Protein AF-A0A6A4C682-F1 (afdb_monomer)

Sequence (104 aa):
MGITVGKLTLYTACTGVPSQMGLPVVLDCGTNNLADPFYISRLQKRVHGEKCEQLVDDFTNAPGKPISERKFGAGTVGTGIVDLIAQAISRETGKTVEESRKQI

Mean predicted aligned error: 8.72 Å

Structure (mmCIF, N/CA/C/O backbone):
data_AF-A0A6A4C682-F1
#
_entry.id   AF-A0A6A4C682-F1
#
loop_
_atom_site.group_PDB
_atom_site.id
_atom_site.type_symbol
_atom_site.label_atom_id
_atom_site.label_alt_id
_atom_site.label_comp_id
_atom_site.label_asym_id
_atom_site.label_entity_id
_atom_site.label_seq_id
_atom_site.pdbx_PDB_ins_code
_atom_site.Cartn_x
_atom_site.Cartn_y
_atom_site.Cartn_z
_atom_site.occupancy
_atom_site.B_iso_or_equiv
_atom_site.auth_seq_id
_atom_site.auth_comp_id
_atom_site.auth_asym_id
_atom_site.auth_atom_id
_atom_site.pdbx_PDB_model_num
ATOM 1 N N . MET A 1 1 ? 3.736 -5.059 -7.284 1.00 83.81 1 MET A N 1
ATOM 2 C CA . MET A 1 1 ? 2.403 -5.349 -7.863 1.00 83.81 1 MET A CA 1
ATOM 3 C C . MET A 1 1 ? 1.621 -6.393 -7.062 1.00 83.81 1 MET A C 1
ATOM 5 O O . MET A 1 1 ? 0.470 -6.142 -6.747 1.00 83.81 1 MET A O 1
ATOM 9 N N . GLY A 1 2 ? 2.216 -7.530 -6.665 1.00 88.94 2 GLY A N 1
ATOM 10 C CA . GLY A 1 2 ? 1.476 -8.618 -5.991 1.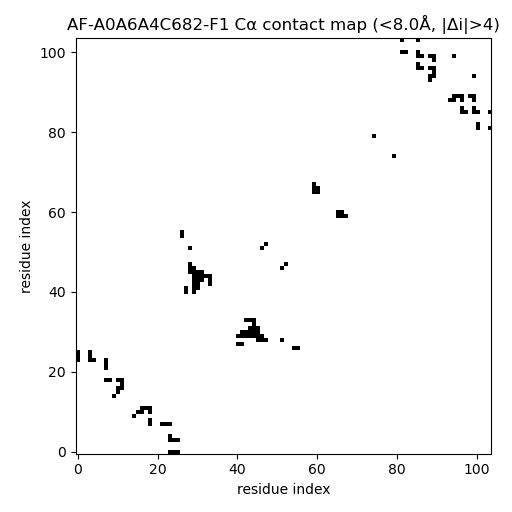00 88.94 2 GLY A CA 1
ATOM 11 C C . GLY A 1 2 ? 0.668 -8.216 -4.745 1.00 88.94 2 GLY A C 1
ATOM 12 O O . GLY A 1 2 ? -0.477 -8.627 -4.605 1.00 88.94 2 GLY A O 1
ATOM 13 N N . ILE A 1 3 ? 1.210 -7.350 -3.879 1.00 90.06 3 ILE A N 1
ATOM 14 C CA . ILE A 1 3 ? 0.513 -6.906 -2.657 1.00 90.06 3 ILE A CA 1
ATOM 15 C C . ILE A 1 3 ? -0.775 -6.128 -2.961 1.00 90.06 3 ILE A C 1
ATOM 17 O O . ILE A 1 3 ? -1.786 -6.332 -2.293 1.00 90.06 3 ILE A O 1
ATOM 21 N N . THR A 1 4 ? -0.766 -5.233 -3.952 1.00 88.31 4 THR A N 1
ATOM 22 C CA . THR A 1 4 ? -1.935 -4.395 -4.264 1.00 88.31 4 THR A CA 1
ATOM 23 C C . THR A 1 4 ? -3.045 -5.206 -4.918 1.00 88.31 4 THR A C 1
ATOM 25 O O . THR A 1 4 ? -4.210 -5.027 -4.569 1.00 88.31 4 THR A O 1
ATOM 28 N N . VAL A 1 5 ? -2.684 -6.166 -5.772 1.00 90.75 5 VAL A N 1
ATOM 29 C CA . VAL A 1 5 ? -3.622 -7.161 -6.312 1.00 90.75 5 VAL A CA 1
ATOM 30 C C . VAL A 1 5 ? -4.201 -8.021 -5.188 1.00 90.75 5 VAL A C 1
ATOM 32 O O . VAL A 1 5 ? -5.416 -8.127 -5.072 1.00 90.75 5 VAL A O 1
ATOM 35 N N . GLY A 1 6 ? -3.355 -8.561 -4.304 1.00 91.81 6 GLY A N 1
ATOM 36 C CA . GLY A 1 6 ? -3.798 -9.389 -3.180 1.00 91.81 6 GLY A CA 1
ATOM 37 C C . GLY A 1 6 ? -4.776 -8.670 -2.247 1.00 91.81 6 GLY A C 1
ATOM 38 O O . GLY A 1 6 ? -5.801 -9.239 -1.882 1.00 91.81 6 GLY A O 1
ATOM 39 N N . LYS A 1 7 ? -4.524 -7.396 -1.913 1.00 90.12 7 LYS A N 1
ATOM 40 C CA . LYS A 1 7 ? -5.457 -6.583 -1.111 1.00 90.12 7 LYS A CA 1
ATOM 41 C C . LYS A 1 7 ? -6.809 -6.394 -1.801 1.00 90.12 7 LYS A C 1
ATOM 43 O O . LYS A 1 7 ? -7.836 -6.520 -1.143 1.00 90.12 7 LYS A O 1
ATOM 48 N N . LEU A 1 8 ? -6.827 -6.124 -3.108 1.00 89.44 8 LEU A N 1
ATOM 49 C CA . LEU A 1 8 ? -8.081 -5.994 -3.855 1.00 89.44 8 LEU A CA 1
ATOM 50 C C . LEU A 1 8 ? -8.858 -7.318 -3.903 1.00 89.44 8 LEU A C 1
ATOM 52 O O . LEU A 1 8 ? -10.076 -7.326 -3.712 1.00 89.44 8 LEU A O 1
ATOM 56 N N . THR A 1 9 ? -8.155 -8.438 -4.084 1.00 93.19 9 THR A N 1
ATOM 57 C CA . THR A 1 9 ? -8.752 -9.774 -3.994 1.00 93.19 9 THR A CA 1
ATOM 58 C C . THR A 1 9 ? -9.383 -10.000 -2.623 1.00 93.19 9 THR A C 1
ATOM 60 O O . THR A 1 9 ? -10.513 -10.471 -2.556 1.00 93.19 9 THR A O 1
ATOM 63 N N . LEU A 1 10 ? -8.715 -9.599 -1.535 1.00 92.75 10 LEU A N 1
ATOM 64 C CA . LEU A 1 10 ? -9.273 -9.693 -0.182 1.00 92.75 10 LEU A CA 1
ATOM 65 C C . LEU A 1 10 ? -10.497 -8.789 0.017 1.00 92.75 10 LEU A C 1
ATOM 67 O O . LEU A 1 10 ? -11.476 -9.238 0.599 1.00 92.75 10 LEU A O 1
ATOM 71 N N . TYR A 1 11 ? -10.508 -7.556 -0.496 1.00 91.06 11 TYR A N 1
ATOM 72 C CA . TYR A 1 11 ? -11.714 -6.712 -0.437 1.00 91.06 11 TYR A CA 1
ATOM 73 C C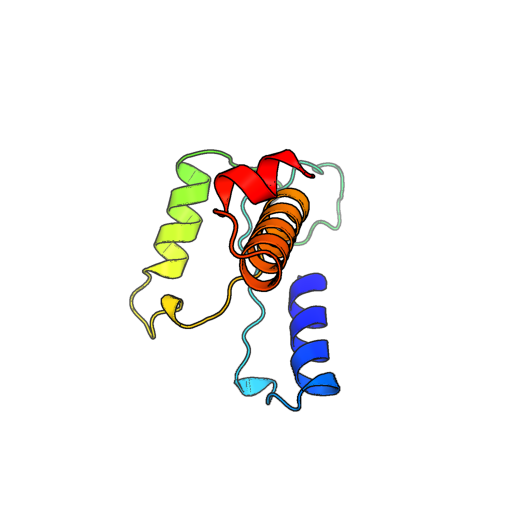 . TYR A 1 11 ? -12.893 -7.328 -1.196 1.00 91.06 11 TYR A C 1
ATOM 75 O O . TYR A 1 11 ? -14.039 -7.265 -0.747 1.00 91.06 11 TYR A O 1
ATOM 83 N N . THR A 1 12 ? -12.614 -7.978 -2.322 1.00 91.75 12 THR A N 1
ATOM 84 C CA . THR A 1 12 ? -13.652 -8.674 -3.084 1.00 91.75 12 THR A CA 1
ATOM 85 C C . THR A 1 12 ? -14.158 -9.896 -2.319 1.00 91.75 12 THR A C 1
ATOM 87 O O . THR A 1 12 ? -15.358 -10.035 -2.101 1.00 91.75 12 THR A O 1
ATOM 90 N N . ALA A 1 13 ? -13.249 -10.754 -1.854 1.00 94.88 13 ALA A N 1
ATOM 91 C CA . ALA A 1 13 ? -13.587 -12.024 -1.221 1.00 94.88 13 ALA A CA 1
ATOM 92 C C . ALA A 1 13 ? -14.187 -11.870 0.186 1.00 94.88 13 ALA A C 1
ATOM 94 O O . ALA A 1 13 ? -15.112 -12.596 0.535 1.00 94.88 13 ALA A O 1
ATOM 95 N N . CYS A 1 14 ? -13.672 -10.946 1.000 1.00 96.06 14 CYS A N 1
ATOM 96 C CA . CYS A 1 14 ? -14.052 -10.823 2.409 1.00 96.06 14 CYS A CA 1
ATOM 97 C C . CYS A 1 14 ? -15.205 -9.844 2.645 1.00 96.06 14 CYS A C 1
ATOM 99 O O . CYS A 1 14 ? -15.950 -10.017 3.604 1.00 96.06 14 CYS A O 1
ATOM 101 N N . THR A 1 15 ? -15.344 -8.805 1.814 1.00 94.12 15 THR A N 1
ATOM 102 C CA . THR A 1 15 ? -16.354 -7.751 2.025 1.00 94.12 15 THR A CA 1
ATOM 103 C C . THR A 1 15 ? -17.326 -7.594 0.856 1.00 94.12 15 THR A C 1
ATOM 105 O O . THR A 1 15 ? -18.179 -6.714 0.901 1.00 94.12 15 THR A O 1
ATOM 108 N N . GLY A 1 16 ? -17.208 -8.413 -0.197 1.00 90.00 16 GLY A N 1
ATOM 109 C CA . GLY A 1 16 ? -18.106 -8.384 -1.357 1.00 90.00 16 GLY A CA 1
ATOM 110 C C . GLY A 1 16 ? -17.961 -7.146 -2.247 1.00 90.00 16 GLY A C 1
ATOM 111 O O . GLY A 1 16 ? -18.850 -6.868 -3.048 1.00 90.00 16 GLY A O 1
ATOM 112 N N . VAL A 1 17 ? -16.870 -6.383 -2.114 1.00 89.38 17 VAL A N 1
ATOM 113 C CA . VAL A 1 17 ? -16.640 -5.187 -2.939 1.00 89.38 17 VAL A CA 1
ATOM 114 C C . VAL A 1 17 ? -16.343 -5.636 -4.373 1.00 89.38 17 VAL A C 1
ATOM 116 O O . VAL A 1 17 ? -15.369 -6.362 -4.566 1.00 89.38 17 VAL A O 1
ATOM 119 N N . PRO A 1 18 ? -17.119 -5.221 -5.393 1.00 90.00 18 PRO A N 1
ATOM 120 C CA . PRO A 1 18 ? -16.861 -5.625 -6.772 1.00 90.00 18 PRO A CA 1
ATOM 121 C C . PRO A 1 18 ? -15.449 -5.228 -7.210 1.00 90.00 18 PRO A C 1
ATOM 123 O O . PRO A 1 18 ? -15.036 -4.079 -7.031 1.00 90.00 18 PRO A O 1
ATOM 126 N N . SER A 1 19 ? -14.706 -6.153 -7.819 1.00 87.38 19 SER A N 1
ATOM 127 C CA . SER A 1 19 ? -13.311 -5.913 -8.212 1.00 87.38 19 SER A CA 1
ATOM 128 C C . SER A 1 19 ? -13.166 -4.760 -9.209 1.00 87.38 19 SER A C 1
ATOM 130 O O . SER A 1 19 ? -12.156 -4.062 -9.184 1.00 87.38 19 SER A O 1
ATOM 132 N N . GLN A 1 20 ? -14.202 -4.486 -10.012 1.00 89.31 20 GLN A N 1
ATOM 133 C CA . GLN A 1 20 ? -14.265 -3.360 -10.951 1.00 89.31 20 GLN A CA 1
ATOM 134 C C . GLN A 1 20 ? -14.251 -1.986 -10.258 1.00 89.31 20 GLN A C 1
ATOM 136 O O . GLN A 1 20 ? -13.980 -0.976 -10.905 1.00 89.31 20 GLN A O 1
ATOM 141 N N . MET A 1 21 ? -14.546 -1.924 -8.954 1.00 86.00 21 MET A N 1
ATOM 142 C CA . MET A 1 21 ? -14.462 -0.688 -8.168 1.00 86.00 21 MET A CA 1
ATOM 143 C C . MET A 1 21 ? -13.047 -0.411 -7.642 1.00 86.00 21 MET A C 1
ATOM 145 O O . MET A 1 21 ? -12.754 0.715 -7.236 1.00 86.00 21 MET A O 1
ATOM 149 N N . GLY A 1 22 ? -12.159 -1.407 -7.655 1.00 84.94 22 GLY A N 1
ATOM 150 C CA . GLY A 1 22 ? -10.766 -1.257 -7.252 1.00 84.94 22 GLY A CA 1
ATOM 151 C C . GLY A 1 22 ? -9.825 -1.121 -8.442 1.00 84.94 22 GLY A C 1
ATOM 152 O O . GLY A 1 22 ? -10.046 -1.688 -9.505 1.00 84.94 22 GLY A O 1
ATOM 153 N N . LEU A 1 23 ? -8.732 -0.383 -8.248 1.00 89.19 23 LEU A N 1
ATOM 154 C CA . LEU A 1 23 ? -7.641 -0.300 -9.217 1.00 89.19 23 LEU A CA 1
ATOM 155 C C . LEU A 1 23 ? -6.319 -0.558 -8.483 1.00 89.19 23 LEU A C 1
ATOM 157 O O . LEU A 1 23 ? -5.924 0.274 -7.663 1.00 89.19 23 LEU A O 1
ATOM 161 N N . PRO A 1 24 ? -5.639 -1.693 -8.721 1.00 89.00 24 PRO A N 1
ATOM 162 C CA . PRO A 1 24 ? -4.332 -1.941 -8.134 1.00 89.00 24 PRO A CA 1
ATOM 163 C C . PRO A 1 24 ? -3.291 -1.056 -8.826 1.00 89.00 24 PRO A C 1
ATOM 165 O O . PRO A 1 24 ? -3.080 -1.154 -10.031 1.00 89.00 24 PRO A O 1
ATOM 168 N N . VAL A 1 25 ? -2.624 -0.199 -8.053 1.00 88.81 25 VAL A N 1
ATOM 169 C CA . VAL A 1 25 ? -1.611 0.740 -8.560 1.00 88.81 25 VAL A CA 1
ATOM 170 C C . VAL A 1 25 ? -0.301 0.543 -7.811 1.00 88.81 25 VAL A C 1
ATOM 172 O O . VAL A 1 25 ? -0.298 0.291 -6.608 1.00 88.81 25 VAL A O 1
ATOM 175 N N . VAL A 1 26 ? 0.821 0.655 -8.520 1.00 88.94 26 VAL A N 1
ATOM 176 C CA . VAL A 1 26 ? 2.166 0.718 -7.939 1.00 88.94 26 VAL A CA 1
ATOM 177 C C . VAL A 1 26 ? 2.845 1.964 -8.487 1.00 88.94 26 VAL A C 1
ATOM 179 O O . VAL A 1 26 ? 2.998 2.083 -9.699 1.00 88.94 26 VAL A O 1
ATOM 182 N N . LEU A 1 27 ? 3.268 2.863 -7.601 1.00 88.88 27 LEU A N 1
ATOM 183 C CA . LEU A 1 27 ? 4.142 3.976 -7.961 1.00 88.88 27 LEU A CA 1
ATOM 184 C C . LEU A 1 27 ? 5.593 3.487 -7.892 1.00 88.88 27 LEU A C 1
ATOM 186 O O . LEU A 1 27 ? 6.078 3.108 -6.823 1.00 88.88 27 LEU A O 1
ATOM 190 N N . ASP A 1 28 ? 6.262 3.419 -9.042 1.00 89.81 28 ASP A N 1
ATOM 191 C CA . ASP A 1 28 ? 7.647 2.951 -9.136 1.00 89.81 28 ASP A CA 1
ATOM 192 C C . ASP A 1 28 ? 8.637 4.109 -8.964 1.00 89.81 28 ASP A C 1
ATOM 194 O O . ASP A 1 28 ? 9.013 4.784 -9.922 1.00 89.81 28 ASP A O 1
ATOM 198 N N . CYS A 1 29 ? 9.099 4.310 -7.731 1.00 89.44 29 CYS A N 1
ATOM 199 C CA . CYS A 1 29 ? 10.177 5.252 -7.415 1.00 89.44 29 CYS A CA 1
ATOM 200 C C . CYS A 1 29 ? 11.577 4.632 -7.569 1.00 89.44 29 CYS A C 1
ATOM 202 O O . CYS A 1 29 ? 12.542 5.191 -7.048 1.00 89.44 29 CYS A O 1
ATOM 204 N N . GLY A 1 30 ? 11.709 3.472 -8.221 1.00 89.12 30 GLY A N 1
ATOM 205 C CA . GLY A 1 30 ? 12.946 2.697 -8.284 1.00 89.12 30 GLY A CA 1
ATOM 206 C C . GLY A 1 30 ? 13.121 1.726 -7.112 1.00 89.12 30 GLY A C 1
ATOM 207 O O . GLY A 1 30 ? 12.299 1.625 -6.193 1.00 89.12 30 GLY A O 1
ATOM 208 N N . THR A 1 31 ? 14.235 1.000 -7.141 1.00 89.38 31 THR A N 1
ATOM 209 C CA . THR A 1 31 ? 14.554 -0.080 -6.203 1.00 89.38 31 THR A CA 1
ATOM 210 C C . THR A 1 31 ? 15.976 0.053 -5.671 1.00 89.38 31 THR A C 1
ATOM 212 O O . THR A 1 31 ? 16.880 0.524 -6.353 1.00 89.38 31 THR A O 1
ATOM 215 N N . ASN A 1 32 ? 16.192 -0.380 -4.430 1.00 91.06 32 ASN A N 1
ATOM 216 C CA . ASN A 1 32 ? 17.545 -0.527 -3.883 1.00 91.06 32 ASN A CA 1
ATOM 217 C C . ASN A 1 32 ? 18.131 -1.916 -4.183 1.00 91.06 32 ASN A C 1
ATOM 219 O O . ASN A 1 32 ? 19.317 -2.138 -3.961 1.00 91.06 32 ASN A O 1
ATOM 223 N N . ASN A 1 33 ? 17.315 -2.836 -4.707 1.00 88.19 33 ASN A N 1
ATOM 224 C CA . ASN A 1 33 ? 17.750 -4.145 -5.170 1.00 88.19 33 ASN A CA 1
ATOM 225 C C . ASN A 1 33 ? 18.011 -4.093 -6.684 1.00 88.19 33 ASN A C 1
ATOM 227 O O . ASN A 1 33 ? 17.095 -4.291 -7.476 1.00 88.19 33 ASN A O 1
ATOM 231 N N . LEU A 1 34 ? 19.248 -3.768 -7.066 1.00 87.94 34 LEU A N 1
ATOM 232 C CA . LEU A 1 34 ? 19.665 -3.582 -8.465 1.00 87.94 34 LEU A CA 1
ATOM 233 C C . LEU A 1 34 ? 20.256 -4.844 -9.106 1.00 87.94 34 LEU A C 1
ATOM 235 O O . LEU A 1 34 ? 20.583 -4.831 -10.287 1.00 87.94 34 LEU A O 1
ATOM 239 N N . ALA A 1 35 ? 20.448 -5.904 -8.323 1.00 89.25 35 ALA A N 1
ATOM 240 C CA . ALA A 1 35 ? 21.132 -7.113 -8.771 1.00 89.25 35 ALA A CA 1
ATOM 241 C C . ALA A 1 35 ? 20.195 -8.125 -9.449 1.00 89.25 35 ALA A C 1
ATOM 243 O O . ALA A 1 35 ? 20.667 -9.145 -9.938 1.00 89.25 35 ALA A O 1
ATOM 244 N N . ASP A 1 36 ? 18.884 -7.874 -9.450 1.00 85.88 36 ASP A N 1
ATOM 245 C CA . ASP A 1 36 ? 17.891 -8.816 -9.956 1.00 85.88 36 ASP A CA 1
ATOM 246 C C . ASP A 1 36 ? 17.687 -8.654 -11.477 1.00 85.88 36 ASP A C 1
ATOM 248 O O . ASP A 1 36 ? 17.119 -7.644 -11.910 1.00 85.88 36 ASP A O 1
ATOM 252 N N . PRO A 1 37 ? 18.113 -9.633 -12.302 1.00 84.00 37 PRO A N 1
ATOM 253 C CA . PRO A 1 37 ? 17.946 -9.584 -13.754 1.00 84.00 37 PRO A CA 1
ATOM 254 C C . PRO A 1 37 ? 16.485 -9.742 -14.198 1.00 84.00 37 PRO A C 1
ATOM 256 O O . PRO A 1 37 ? 16.166 -9.439 -15.346 1.00 84.00 37 PRO A O 1
ATOM 259 N N . PHE A 1 38 ? 15.594 -10.196 -13.312 1.00 86.69 38 PHE A N 1
ATOM 260 C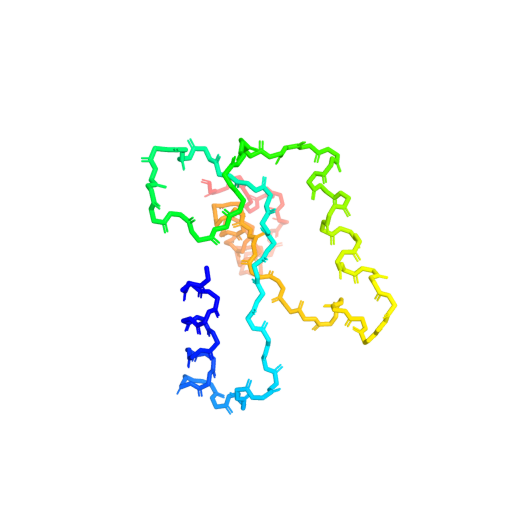 CA . PHE A 1 38 ? 14.162 -10.334 -13.574 1.00 86.69 38 PHE A CA 1
ATOM 261 C C . PHE A 1 38 ? 13.344 -9.174 -12.992 1.00 86.69 38 PHE A C 1
ATOM 263 O O . PHE A 1 38 ? 12.112 -9.249 -12.946 1.00 86.69 38 PHE A O 1
ATOM 270 N N . TYR A 1 39 ? 13.994 -8.086 -12.557 1.00 85.56 39 TYR A N 1
ATOM 271 C CA . TYR A 1 39 ? 13.281 -6.907 -12.086 1.00 85.56 39 TYR A CA 1
ATOM 272 C C . TYR A 1 39 ? 12.463 -6.290 -13.226 1.00 85.56 39 TYR A C 1
ATOM 274 O O . TYR A 1 39 ? 12.993 -5.809 -14.223 1.00 85.56 39 TYR A O 1
ATOM 282 N N . ILE A 1 40 ? 11.144 -6.309 -13.062 1.00 86.06 40 ILE A N 1
ATOM 283 C CA . ILE A 1 40 ? 10.187 -5.933 -14.110 1.00 86.06 40 ILE A CA 1
ATOM 284 C C . ILE A 1 40 ? 10.052 -4.419 -14.325 1.00 86.06 40 ILE A C 1
ATOM 286 O O . ILE A 1 40 ? 9.458 -3.997 -15.315 1.00 86.06 40 ILE A O 1
ATOM 290 N N . SER A 1 41 ? 10.541 -3.604 -13.389 1.00 86.75 41 SER A N 1
ATOM 291 C CA . SER A 1 41 ? 10.360 -2.148 -13.407 1.00 86.75 41 SER A CA 1
ATOM 292 C C . SER A 1 41 ? 11.685 -1.418 -13.663 1.00 86.75 41 SER A C 1
ATOM 294 O O . SER A 1 41 ? 12.676 -2.025 -14.068 1.00 86.75 41 SER A O 1
ATOM 296 N N . ARG A 1 42 ? 11.745 -0.095 -13.449 1.00 83.25 42 ARG A N 1
ATOM 297 C CA . ARG A 1 42 ? 12.969 0.669 -13.725 1.00 83.25 42 ARG A CA 1
ATOM 298 C C . ARG A 1 42 ? 14.116 0.249 -12.800 1.00 83.25 42 ARG A C 1
ATOM 300 O O . ARG A 1 42 ? 14.057 0.460 -11.589 1.00 83.25 42 ARG A O 1
ATOM 307 N N . LEU A 1 43 ? 15.196 -0.260 -13.394 1.00 86.94 43 LEU A N 1
ATOM 308 C CA . LEU A 1 43 ? 16.467 -0.548 -12.722 1.00 86.94 43 LEU A CA 1
ATOM 309 C C . LEU A 1 43 ? 17.236 0.750 -12.426 1.00 86.94 43 LEU A C 1
ATOM 311 O O . LEU A 1 43 ? 18.235 1.082 -13.057 1.00 86.94 43 LEU A O 1
ATOM 315 N N . GLN A 1 44 ? 16.737 1.505 -11.453 1.00 89.88 44 GLN A N 1
ATOM 316 C CA . GLN A 1 44 ? 17.389 2.689 -10.901 1.00 89.88 44 GLN A CA 1
ATOM 317 C C . GLN A 1 44 ? 17.285 2.677 -9.378 1.00 89.88 44 GLN A C 1
ATOM 319 O O . GLN A 1 44 ? 16.339 2.111 -8.823 1.00 89.88 44 GLN A O 1
ATOM 324 N N . LYS A 1 45 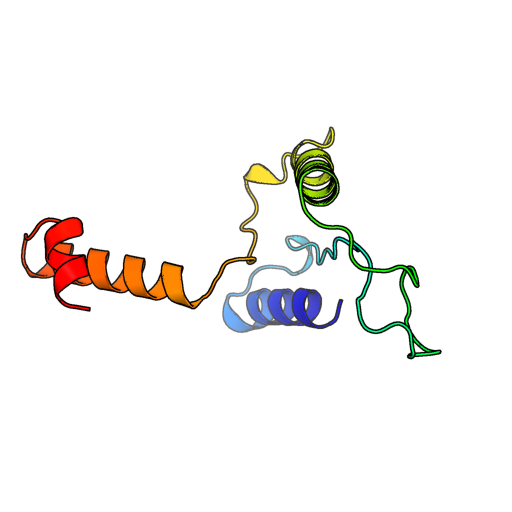? 18.236 3.339 -8.704 1.00 91.88 45 LYS A N 1
ATOM 325 C CA . LYS A 1 45 ? 18.173 3.535 -7.250 1.00 91.88 45 LYS A CA 1
ATOM 326 C C . LYS A 1 45 ? 16.883 4.249 -6.859 1.00 91.88 45 LYS A C 1
ATOM 328 O O . LYS A 1 45 ? 16.393 5.105 -7.598 1.00 91.88 45 LYS A O 1
ATOM 333 N N . ARG A 1 46 ? 16.367 3.919 -5.673 1.00 91.38 46 ARG A N 1
ATOM 334 C CA . ARG A 1 46 ? 15.146 4.531 -5.152 1.00 91.38 46 ARG A CA 1
ATOM 335 C C . ARG A 1 46 ? 15.315 6.046 -4.999 1.00 91.38 46 ARG A C 1
ATOM 337 O O . ARG A 1 46 ? 16.264 6.515 -4.367 1.00 91.38 46 ARG A O 1
ATOM 344 N N . VAL A 1 47 ? 14.365 6.794 -5.546 1.00 90.69 47 VAL A N 1
ATOM 345 C CA . VAL A 1 47 ? 14.235 8.243 -5.366 1.00 90.69 47 VAL A CA 1
ATOM 346 C C . VAL A 1 47 ? 13.570 8.524 -4.016 1.00 90.69 47 VAL A C 1
ATOM 348 O O . VAL A 1 47 ? 12.627 7.834 -3.635 1.00 90.69 47 VAL A O 1
ATOM 351 N N . HIS A 1 48 ? 14.080 9.520 -3.290 1.00 87.88 48 HIS A N 1
ATOM 352 C CA . HIS A 1 48 ? 13.600 9.929 -1.965 1.00 87.88 48 HIS A CA 1
ATOM 353 C C . HIS A 1 48 ? 13.359 11.446 -1.929 1.00 87.88 48 HIS A C 1
ATOM 355 O O . HIS A 1 48 ? 13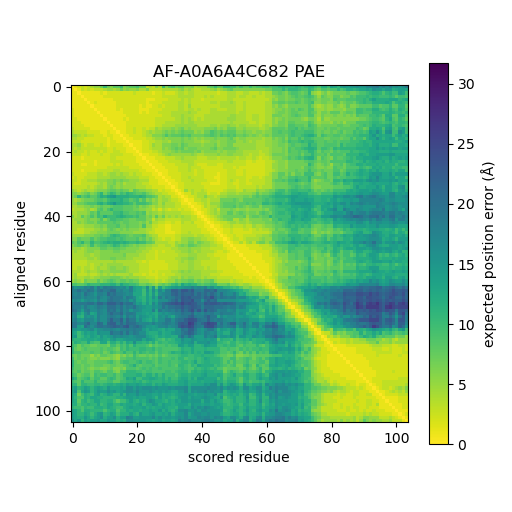.822 12.165 -2.820 1.00 87.88 48 HIS A O 1
ATOM 361 N N . GLY A 1 49 ? 12.672 11.917 -0.885 1.00 86.69 49 GLY A N 1
ATOM 362 C CA . GLY A 1 49 ? 12.396 13.337 -0.652 1.00 86.69 49 GLY A CA 1
ATOM 363 C C . GLY A 1 49 ? 11.426 13.928 -1.672 1.00 86.69 49 GLY A C 1
ATOM 364 O O . GLY A 1 49 ? 10.583 13.213 -2.216 1.00 86.69 49 GLY A O 1
ATOM 365 N N . GLU A 1 50 ? 11.599 15.213 -1.977 1.00 86.75 50 GLU A N 1
ATOM 366 C CA . GLU A 1 50 ? 10.669 16.023 -2.777 1.00 86.75 50 GLU A CA 1
ATOM 367 C C . GLU A 1 50 ? 10.272 15.382 -4.110 1.00 86.75 50 GLU A C 1
ATOM 369 O O . GLU A 1 50 ? 9.113 15.418 -4.492 1.00 86.75 50 GLU A O 1
ATOM 374 N N . LYS A 1 51 ? 11.202 14.729 -4.816 1.00 84.12 51 LYS A N 1
ATOM 375 C CA . L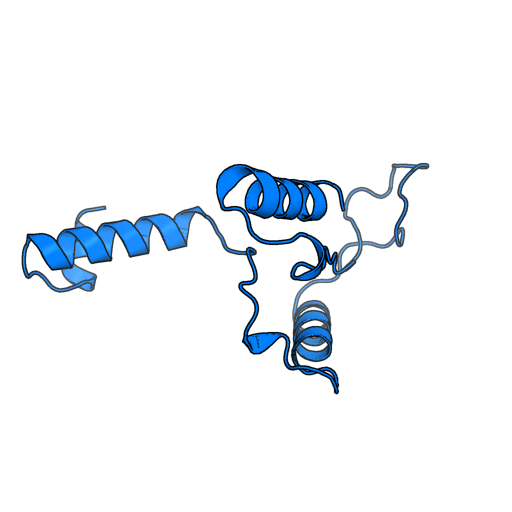YS A 1 51 ? 10.888 14.066 -6.095 1.00 84.12 51 LYS A CA 1
ATOM 376 C C . LYS A 1 51 ? 9.948 12.869 -5.936 1.00 84.12 51 LYS A C 1
ATOM 378 O O . LYS A 1 51 ? 9.193 12.554 -6.850 1.00 84.12 51 LYS A O 1
ATOM 383 N N . CYS A 1 52 ? 10.035 12.160 -4.811 1.00 84.19 52 CYS A N 1
ATOM 384 C CA . CYS A 1 52 ? 9.119 11.067 -4.498 1.00 84.19 52 CYS A CA 1
ATOM 385 C C . CYS A 1 52 ? 7.751 11.614 -4.076 1.00 84.19 52 CYS A C 1
ATOM 387 O O . CYS A 1 52 ? 6.734 11.049 -4.462 1.00 84.19 52 CYS A O 1
ATOM 389 N N . GLU A 1 53 ? 7.734 12.700 -3.304 1.00 85.56 53 GLU A N 1
ATOM 390 C CA . GLU A 1 53 ? 6.508 13.372 -2.860 1.00 85.56 53 GLU A CA 1
ATOM 391 C C . GLU A 1 53 ? 5.754 13.983 -4.045 1.00 85.56 53 GLU A C 1
ATOM 393 O O . GLU A 1 53 ? 4.583 13.677 -4.228 1.00 85.56 5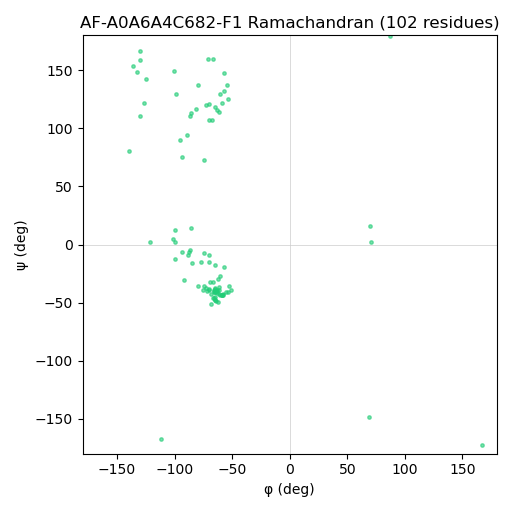3 GLU A O 1
ATOM 398 N N . GLN A 1 54 ? 6.452 14.685 -4.942 1.00 86.56 54 GLN A N 1
ATOM 399 C CA . GLN A 1 54 ? 5.897 15.209 -6.194 1.00 86.56 54 GLN A CA 1
ATOM 400 C C . GLN A 1 54 ? 5.254 14.115 -7.046 1.00 86.56 54 GLN A C 1
ATOM 402 O O . GLN A 1 54 ? 4.175 14.321 -7.577 1.00 86.56 54 GLN A O 1
ATOM 407 N N . LEU A 1 55 ? 5.855 12.921 -7.138 1.00 86.06 55 LEU A N 1
ATOM 408 C CA . LEU A 1 55 ? 5.241 11.810 -7.874 1.00 86.06 55 LEU A CA 1
ATOM 409 C C . LEU A 1 55 ? 3.906 11.369 -7.250 1.00 86.06 55 LEU A C 1
ATOM 411 O O . LEU A 1 55 ? 2.970 11.015 -7.968 1.00 86.06 55 LEU A O 1
ATOM 415 N N . VAL A 1 56 ? 3.829 11.345 -5.917 1.00 85.75 56 VAL A N 1
ATOM 416 C CA . VAL A 1 56 ? 2.597 11.011 -5.190 1.00 85.75 56 VAL A CA 1
ATOM 417 C C . VAL A 1 56 ? 1.559 12.116 -5.377 1.00 85.75 56 VAL A C 1
ATOM 419 O O . VAL A 1 56 ? 0.393 11.806 -5.636 1.00 85.75 56 VAL A O 1
ATOM 422 N N . ASP A 1 57 ? 1.975 13.377 -5.299 1.00 86.00 57 ASP A N 1
ATOM 423 C CA . ASP A 1 57 ? 1.111 14.540 -5.479 1.00 86.00 57 ASP A CA 1
ATOM 424 C C . ASP A 1 57 ? 0.570 14.618 -6.905 1.00 86.00 57 ASP A C 1
ATOM 426 O O . ASP A 1 57 ? -0.638 14.743 -7.087 1.00 86.00 57 ASP A O 1
ATOM 430 N N . ASP A 1 58 ? 1.424 14.459 -7.914 1.00 86.56 58 ASP A N 1
ATOM 431 C CA . ASP A 1 58 ? 1.040 14.425 -9.325 1.00 86.56 58 ASP A CA 1
ATOM 432 C C . ASP A 1 58 ? 0.041 13.298 -9.587 1.00 86.56 58 ASP A C 1
ATOM 434 O O . ASP A 1 58 ? -0.965 13.501 -10.264 1.00 86.56 58 ASP A O 1
ATOM 438 N N . PHE A 1 59 ? 0.272 12.109 -9.018 1.00 85.25 59 PHE A N 1
ATOM 439 C CA . PHE A 1 59 ? -0.659 10.991 -9.151 1.00 85.25 59 PHE A CA 1
ATOM 440 C C . PHE A 1 59 ? -2.005 11.269 -8.468 1.00 85.25 59 PHE A C 1
ATOM 442 O O . PHE A 1 59 ? -3.057 10.911 -8.997 1.00 85.25 59 PHE A O 1
ATOM 449 N N . THR A 1 60 ? -1.983 11.904 -7.297 1.00 83.81 60 THR A N 1
ATOM 450 C CA . THR A 1 60 ? -3.189 12.186 -6.507 1.00 83.81 60 THR A CA 1
ATOM 451 C C . THR A 1 60 ? -4.015 13.322 -7.115 1.00 83.81 60 THR A C 1
ATOM 453 O O . THR A 1 60 ? -5.246 13.258 -7.093 1.00 83.81 60 THR A O 1
ATOM 456 N N . ASN A 1 61 ? -3.343 14.324 -7.689 1.00 81.69 61 ASN A N 1
ATOM 457 C CA . ASN A 1 61 ? -3.932 15.549 -8.234 1.00 81.69 61 ASN A CA 1
ATOM 458 C C . ASN A 1 61 ? -4.096 15.531 -9.763 1.00 81.69 61 ASN A C 1
ATOM 460 O O . ASN A 1 61 ? -4.546 16.525 -10.337 1.00 81.69 61 ASN A O 1
ATOM 464 N N . ALA A 1 62 ? -3.744 14.430 -10.437 1.00 80.00 62 ALA A N 1
ATOM 465 C CA . ALA A 1 62 ? -3.887 14.307 -11.884 1.00 80.00 62 ALA A CA 1
ATOM 466 C C . ALA A 1 62 ? -5.336 14.602 -12.335 1.00 80.00 62 ALA A C 1
ATOM 468 O O . ALA A 1 62 ? -6.287 14.117 -11.712 1.00 80.00 62 ALA A O 1
ATOM 469 N N . PRO A 1 63 ? -5.534 15.355 -13.436 1.00 55.28 63 PRO A N 1
ATOM 470 C CA . PRO A 1 63 ? -6.865 15.670 -13.945 1.00 55.28 63 PRO A CA 1
ATOM 471 C C . PRO A 1 63 ? -7.613 14.385 -14.347 1.00 55.28 63 PRO A C 1
ATOM 473 O O . PRO A 1 63 ? -7.225 13.673 -15.272 1.00 55.28 63 PRO A O 1
ATOM 476 N N . GLY A 1 64 ? -8.688 14.082 -13.617 1.00 65.69 64 GLY A N 1
ATOM 477 C CA . GLY A 1 64 ? -9.466 12.840 -13.672 1.00 65.69 64 GLY A CA 1
ATOM 478 C C . GLY A 1 64 ? -10.417 12.757 -12.469 1.00 65.69 64 GLY A C 1
ATOM 479 O O . GLY A 1 64 ? -10.537 13.725 -11.719 1.00 65.69 64 GLY A O 1
ATOM 480 N N . LYS A 1 65 ? -11.116 11.629 -12.250 1.00 56.28 65 LYS A N 1
ATOM 481 C CA . LYS A 1 65 ? -11.858 11.445 -10.983 1.00 56.28 65 LYS A CA 1
ATOM 482 C C . LYS A 1 65 ? -10.850 11.539 -9.827 1.00 56.28 65 LYS A C 1
ATOM 484 O O . LYS A 1 65 ? -9.925 10.722 -9.828 1.00 56.28 65 LYS A O 1
ATOM 489 N N . PRO A 1 66 ? -11.019 12.468 -8.868 1.00 53.34 66 PRO A N 1
ATOM 490 C CA . PRO A 1 66 ? -10.078 12.638 -7.772 1.00 53.34 66 PRO A CA 1
ATOM 491 C C . PRO A 1 66 ? -9.859 11.308 -7.058 1.00 53.34 66 PRO A C 1
ATOM 493 O O . PRO A 1 66 ? -10.807 10.654 -6.616 1.00 53.34 66 PRO A O 1
ATOM 496 N N . ILE A 1 67 ? -8.599 10.888 -6.952 1.00 59.38 67 ILE A N 1
ATOM 497 C CA . ILE A 1 67 ? -8.249 9.682 -6.193 1.00 59.38 67 ILE A CA 1
ATOM 498 C C . ILE A 1 67 ? -8.331 9.969 -4.681 1.00 59.38 67 ILE A C 1
ATOM 500 O O . ILE A 1 67 ? -8.287 9.046 -3.877 1.00 59.38 67 ILE A O 1
ATOM 504 N N . SER A 1 68 ? -8.544 11.230 -4.289 1.00 48.41 68 SER A N 1
ATOM 505 C CA . SER A 1 68 ? -8.722 11.686 -2.905 1.00 48.41 68 SER A CA 1
ATOM 506 C C . SER A 1 68 ? -9.873 11.006 -2.147 1.00 48.41 68 SER A C 1
ATOM 508 O O . SER A 1 68 ? -9.846 10.977 -0.920 1.00 48.41 68 SER A O 1
ATOM 510 N N . GLU A 1 69 ? -10.843 10.388 -2.833 1.00 45.78 69 GLU A N 1
ATOM 511 C CA . GLU A 1 69 ? -11.890 9.565 -2.198 1.00 45.78 69 GLU A CA 1
ATOM 512 C C . GLU A 1 69 ? -11.481 8.092 -1.979 1.00 45.78 69 GLU A C 1
ATOM 514 O O . GLU A 1 69 ? -12.225 7.313 -1.375 1.00 45.78 69 GLU A O 1
ATOM 519 N N . ARG A 1 70 ? -10.304 7.661 -2.455 1.00 50.94 70 ARG A N 1
ATOM 520 C CA . ARG A 1 70 ? -9.832 6.274 -2.336 1.00 50.94 70 ARG A CA 1
ATOM 521 C C . ARG A 1 70 ? -8.861 6.131 -1.169 1.00 50.94 70 ARG A C 1
ATOM 523 O O . ARG A 1 70 ?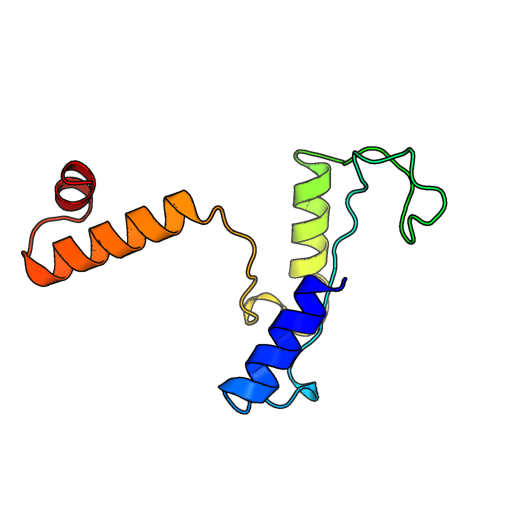 -7.880 6.854 -1.043 1.00 50.94 70 ARG A O 1
ATOM 530 N N . LYS A 1 71 ? -9.114 5.140 -0.311 1.00 47.16 71 LYS A N 1
ATOM 531 C CA . LYS A 1 71 ? -8.258 4.834 0.842 1.00 47.16 71 LYS A CA 1
ATOM 532 C C . LYS A 1 71 ? -6.901 4.303 0.373 1.00 47.16 71 LYS A C 1
ATOM 534 O O . LYS A 1 71 ? -6.792 3.155 -0.057 1.00 47.16 71 LYS A O 1
ATOM 539 N N . PHE A 1 72 ? -5.861 5.119 0.501 1.00 49.22 72 PHE A N 1
ATOM 540 C CA . PHE A 1 72 ? -4.480 4.697 0.293 1.00 49.22 72 PHE A CA 1
ATOM 541 C C . PHE A 1 72 ? -3.940 4.005 1.545 1.00 49.22 72 PHE A C 1
ATOM 543 O O . PHE A 1 72 ? -3.835 4.592 2.617 1.00 49.22 72 PHE A O 1
ATOM 550 N N . GLY A 1 73 ? -3.596 2.725 1.416 1.00 48.72 73 GLY A N 1
ATOM 551 C CA . GLY A 1 73 ? -2.977 1.950 2.488 1.00 48.72 73 GLY A CA 1
ATOM 552 C C . GLY A 1 73 ? -1.454 1.974 2.396 1.00 48.72 73 GLY A C 1
ATOM 553 O O . GLY A 1 73 ? -0.874 0.965 1.988 1.00 48.72 73 GLY A O 1
ATOM 554 N N . ALA A 1 74 ? -0.829 3.092 2.769 1.00 50.25 74 ALA A N 1
ATOM 555 C CA . ALA A 1 74 ? 0.623 3.242 2.875 1.00 50.25 74 ALA A CA 1
ATOM 556 C C . ALA A 1 74 ? 0.967 4.074 4.124 1.00 50.25 74 ALA A C 1
ATOM 558 O O . ALA A 1 74 ? 1.183 5.275 4.042 1.00 50.25 74 ALA A O 1
ATOM 559 N N . GLY A 1 75 ? 0.958 3.436 5.296 1.00 53.34 75 GLY A N 1
ATOM 560 C CA . GLY A 1 75 ? 1.314 4.071 6.566 1.00 53.34 75 GLY A CA 1
ATOM 561 C C . GLY A 1 75 ? 2.331 3.243 7.345 1.00 53.34 75 GLY A C 1
ATOM 562 O O . GLY A 1 75 ? 2.455 2.032 7.144 1.00 53.34 75 GLY A O 1
ATOM 563 N N . THR A 1 76 ? 3.048 3.894 8.257 1.00 60.66 76 THR A N 1
ATOM 564 C CA . THR A 1 76 ? 3.851 3.236 9.288 1.00 60.66 76 THR A CA 1
ATOM 565 C C . THR A 1 76 ? 2.912 2.575 10.291 1.00 60.66 76 THR A C 1
ATOM 567 O O . THR A 1 76 ? 2.262 3.245 11.088 1.00 60.66 76 THR A O 1
ATOM 570 N N . VAL A 1 77 ? 2.826 1.245 10.246 1.00 68.12 77 VAL A N 1
ATOM 571 C CA . VAL A 1 77 ? 1.899 0.453 11.075 1.00 68.12 77 VAL A CA 1
ATOM 572 C C . VAL A 1 77 ? 2.035 0.780 12.572 1.00 68.12 77 VAL A C 1
ATOM 574 O O . VAL A 1 77 ? 1.031 0.849 13.273 1.00 68.12 77 VAL A O 1
ATOM 577 N N . GLY A 1 78 ? 3.255 1.057 13.048 1.00 66.94 78 GLY A N 1
ATOM 578 C CA . GLY A 1 78 ? 3.531 1.327 14.463 1.00 66.94 78 GLY A CA 1
ATOM 579 C C . GLY A 1 78 ? 2.866 2.591 15.018 1.00 66.94 78 GLY A C 1
ATOM 580 O O . GLY A 1 78 ? 2.216 2.523 16.055 1.00 66.94 78 GLY A O 1
ATOM 581 N N . THR A 1 79 ? 2.970 3.732 14.329 1.00 75.62 79 THR A N 1
ATOM 582 C CA . THR A 1 79 ? 2.396 5.000 14.824 1.00 75.62 79 THR A CA 1
ATOM 583 C C . THR A 1 79 ? 0.871 4.987 14.773 1.00 75.62 79 THR A C 1
ATOM 585 O O . THR A 1 79 ? 0.220 5.423 15.717 1.00 75.62 79 THR A O 1
ATOM 588 N N . GLY A 1 80 ? 0.295 4.404 13.716 1.00 77.50 80 GLY A N 1
ATOM 589 C CA . GLY A 1 80 ? -1.156 4.293 13.571 1.00 77.50 80 GLY A CA 1
ATOM 590 C C . GLY A 1 80 ? -1.803 3.408 14.640 1.00 77.50 80 GLY A C 1
ATOM 591 O O . GLY A 1 80 ? -2.875 3.739 15.135 1.00 77.50 80 GLY A O 1
ATOM 592 N N . ILE A 1 81 ? -1.151 2.307 15.033 1.00 83.94 81 ILE A N 1
ATOM 593 C CA . ILE A 1 81 ? -1.651 1.445 16.115 1.00 83.94 81 ILE A CA 1
ATOM 594 C C . ILE A 1 81 ? -1.612 2.185 17.454 1.00 83.94 81 ILE A C 1
ATOM 596 O O . ILE A 1 81 ? -2.609 2.167 18.170 1.00 83.94 81 ILE A O 1
ATOM 600 N N . VAL A 1 82 ? -0.505 2.864 17.775 1.00 84.69 82 VAL A N 1
ATOM 601 C CA . VAL A 1 82 ? -0.387 3.643 19.022 1.00 84.69 82 VAL A CA 1
ATOM 602 C C . VAL A 1 82 ? -1.474 4.713 19.104 1.00 84.69 82 VAL A C 1
ATOM 604 O O . VAL A 1 82 ? -2.120 4.851 20.140 1.00 84.69 82 VAL A O 1
ATOM 607 N N . ASP A 1 83 ? -1.744 5.419 18.005 1.00 85.69 83 ASP A N 1
ATOM 608 C CA . ASP A 1 83 ? -2.797 6.434 17.968 1.00 85.69 83 ASP A CA 1
ATOM 609 C C . ASP A 1 83 ? -4.197 5.847 18.151 1.00 85.69 83 ASP A C 1
ATOM 611 O O . ASP A 1 83 ? -5.005 6.411 18.889 1.00 85.69 83 ASP A O 1
ATOM 615 N N . LEU A 1 84 ? -4.488 4.699 17.533 1.00 88.31 84 LEU A N 1
ATOM 616 C CA . LEU A 1 84 ? -5.768 4.012 17.714 1.00 88.31 84 LEU A CA 1
ATOM 617 C C . LEU A 1 84 ? -5.955 3.517 19.153 1.00 88.31 84 LEU A C 1
ATOM 619 O O . LEU A 1 84 ? -7.046 3.658 19.704 1.00 88.31 84 LEU A O 1
ATOM 623 N N . ILE A 1 85 ? -4.901 2.985 19.778 1.00 89.62 85 ILE A N 1
ATOM 624 C CA . ILE A 1 85 ? -4.936 2.561 21.184 1.00 89.62 85 ILE A CA 1
ATOM 625 C C . ILE A 1 85 ? -5.144 3.778 22.092 1.00 89.62 85 ILE A C 1
ATOM 627 O O . ILE A 1 85 ? -6.012 3.747 22.961 1.00 89.62 85 ILE A O 1
ATOM 631 N N . ALA A 1 86 ? -4.423 4.879 21.864 1.00 90.25 86 ALA A N 1
ATOM 632 C CA . ALA A 1 86 ? -4.592 6.102 22.647 1.00 90.25 86 ALA A CA 1
ATOM 633 C C . ALA A 1 86 ? -6.012 6.682 22.516 1.00 90.25 86 ALA A C 1
ATOM 635 O O . ALA A 1 86 ? -6.589 7.129 23.508 1.00 90.25 86 ALA A O 1
ATOM 636 N N . GLN A 1 87 ? -6.606 6.635 21.319 1.00 91.06 87 GLN A N 1
ATOM 637 C CA . GLN A 1 87 ? -7.999 7.039 21.098 1.00 91.06 87 GLN A CA 1
ATOM 638 C C . GLN A 1 87 ? -8.998 6.121 21.814 1.00 91.06 87 GLN A C 1
ATOM 640 O O . GLN A 1 87 ? -9.990 6.612 22.356 1.00 91.06 87 GLN A O 1
ATOM 645 N N . ALA A 1 88 ? -8.749 4.809 21.840 1.00 91.81 88 ALA A N 1
ATOM 646 C CA . ALA A 1 88 ? -9.589 3.855 22.562 1.00 91.81 88 ALA A CA 1
ATOM 647 C C . ALA A 1 88 ? -9.537 4.096 24.081 1.00 91.81 88 ALA A C 1
ATOM 649 O O . ALA A 1 88 ? -10.586 4.249 24.704 1.00 91.81 88 ALA A O 1
ATOM 650 N N . ILE A 1 89 ? -8.336 4.252 24.655 1.00 91.44 89 ILE A N 1
ATOM 651 C CA . ILE A 1 89 ? -8.146 4.573 26.081 1.00 91.44 89 ILE A CA 1
ATOM 652 C C . ILE A 1 89 ? -8.836 5.895 26.431 1.00 91.44 89 ILE A C 1
ATOM 654 O O . ILE A 1 89 ? -9.523 5.979 27.449 1.00 91.44 89 ILE A O 1
ATOM 658 N N . SER A 1 90 ? -8.698 6.921 25.588 1.00 94.19 90 SER A N 1
ATOM 659 C CA . SER A 1 90 ? -9.357 8.214 25.796 1.00 94.19 90 SER A CA 1
ATOM 660 C C . SER A 1 90 ? -10.885 8.075 25.822 1.00 94.19 90 SER A C 1
ATOM 662 O O . SER A 1 90 ? -11.530 8.613 26.722 1.00 94.19 90 SER A O 1
ATOM 664 N N . ARG A 1 91 ? -11.470 7.287 24.905 1.00 93.94 91 ARG A N 1
ATOM 665 C CA . ARG A 1 91 ? -12.919 7.015 24.879 1.00 93.94 91 ARG A CA 1
ATOM 666 C C . ARG A 1 91 ? -13.422 6.257 26.103 1.00 93.94 91 ARG A C 1
ATOM 668 O O . ARG A 1 91 ? -14.513 6.560 26.572 1.00 93.94 91 ARG A O 1
ATOM 675 N N . GLU A 1 92 ? -12.666 5.281 26.598 1.00 93.31 92 GLU A N 1
ATOM 676 C CA . GLU A 1 92 ? -13.083 4.452 27.738 1.00 93.31 92 GLU A CA 1
ATOM 677 C C . GLU A 1 92 ? -12.878 5.149 29.087 1.00 93.31 92 GLU A C 1
ATOM 679 O O . GLU A 1 92 ? -13.683 4.986 30.000 1.00 93.31 92 GLU A O 1
ATOM 684 N N . THR A 1 93 ? -11.806 5.933 29.221 1.00 91.31 93 THR A N 1
ATOM 685 C CA . THR A 1 93 ? -11.407 6.538 30.503 1.00 91.31 93 THR A CA 1
ATOM 686 C C . THR A 1 93 ? -11.821 7.999 30.653 1.00 91.31 93 THR A C 1
ATOM 688 O O . THR A 1 93 ? -11.701 8.553 31.744 1.00 91.31 93 THR A O 1
ATOM 691 N N . GLY A 1 94 ? -12.259 8.647 29.568 1.00 90.50 94 GLY A N 1
ATOM 692 C CA . GLY A 1 94 ? -12.559 10.081 29.529 1.00 90.50 94 GLY A CA 1
ATOM 693 C C . GLY A 1 94 ? -11.327 10.992 29.613 1.00 90.50 94 GLY A C 1
ATOM 694 O O . GLY A 1 94 ? -11.479 12.212 29.628 1.00 90.50 94 GLY A O 1
ATOM 695 N N . LYS A 1 95 ? -10.112 10.428 29.671 1.00 89.50 95 LYS A N 1
ATOM 696 C CA . LYS A 1 95 ? -8.845 11.176 29.661 1.00 89.50 95 LYS A CA 1
ATOM 697 C C . LYS A 1 95 ? -8.576 11.773 28.283 1.00 89.50 95 LYS A C 1
ATOM 699 O O . LYS A 1 95 ? -9.086 11.288 27.271 1.00 89.50 95 LYS A O 1
ATOM 704 N N . THR A 1 96 ? -7.717 12.785 28.217 1.00 91.69 96 THR A N 1
ATOM 705 C CA . THR A 1 96 ? -7.281 13.351 26.931 1.00 91.69 96 THR A CA 1
ATOM 706 C C . THR A 1 96 ? -6.435 12.349 26.134 1.00 91.69 96 THR A C 1
ATOM 708 O O . THR A 1 96 ? -5.879 11.388 26.683 1.00 91.69 96 THR A O 1
ATOM 711 N N . VAL A 1 97 ? -6.325 12.548 24.817 1.00 87.88 97 VAL A N 1
ATOM 712 C CA . VAL A 1 97 ? -5.516 11.668 23.957 1.00 87.88 97 VAL A CA 1
ATOM 713 C C . VAL A 1 97 ? -4.031 11.765 24.324 1.00 87.88 97 VAL A C 1
ATOM 715 O O . VAL A 1 97 ? -3.358 10.736 24.358 1.00 87.88 97 VAL A O 1
ATOM 718 N N . GLU A 1 98 ? -3.510 12.946 24.686 1.00 88.44 98 GLU A N 1
ATOM 719 C CA . GLU A 1 98 ? -2.125 13.073 25.164 1.00 88.44 98 GLU A CA 1
ATOM 720 C C . GLU A 1 98 ? -1.866 12.312 26.472 1.00 88.44 98 GLU A C 1
ATOM 722 O O . GLU A 1 98 ? -0.820 11.680 26.620 1.00 88.44 98 GLU A O 1
ATOM 727 N N . GLU A 1 99 ? -2.801 12.330 27.422 1.00 86.44 99 GLU A N 1
ATOM 728 C CA . GLU A 1 99 ? -2.687 11.558 28.670 1.00 86.44 99 GLU A CA 1
ATOM 729 C C . GLU A 1 99 ? -2.802 10.052 28.433 1.00 86.44 99 GLU A C 1
ATOM 731 O O . GLU A 1 99 ? -2.170 9.250 29.123 1.00 86.44 99 GLU A O 1
ATOM 736 N N . SER A 1 100 ? -3.596 9.664 27.440 1.00 88.44 100 SER A N 1
ATOM 737 C CA . SER A 1 100 ? -3.752 8.274 27.019 1.00 88.44 100 SER A CA 1
ATOM 738 C C . SER A 1 100 ? -2.485 7.751 26.342 1.00 88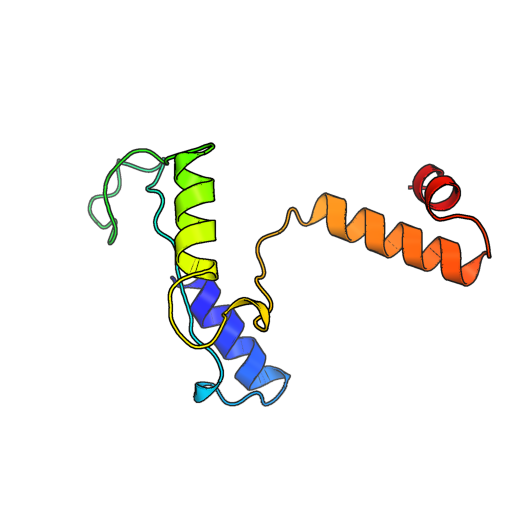.44 100 SER A C 1
ATOM 740 O O . SER A 1 100 ? -2.065 6.632 26.619 1.00 88.44 100 SER A O 1
ATOM 742 N N . ARG A 1 101 ? -1.804 8.588 25.544 1.00 86.56 101 ARG A N 1
ATOM 743 C CA . ARG A 1 101 ? -0.508 8.258 24.924 1.00 86.56 101 ARG A CA 1
ATOM 744 C C . ARG A 1 101 ? 0.609 8.001 25.936 1.00 86.56 101 ARG A C 1
ATOM 746 O O . ARG A 1 101 ? 1.493 7.218 25.641 1.00 86.56 101 ARG A O 1
ATOM 753 N N . LYS A 1 102 ? 0.578 8.619 27.123 1.00 90.06 102 LYS A N 1
ATOM 754 C CA . LYS A 1 102 ? 1.591 8.396 28.181 1.00 90.06 102 LYS A CA 1
ATOM 755 C C . LYS A 1 102 ? 1.510 7.012 28.841 1.00 90.06 102 LYS A C 1
ATOM 757 O O . LYS A 1 102 ? 2.360 6.691 29.664 1.00 90.06 102 LYS A O 1
ATOM 762 N N . GLN A 1 103 ? 0.465 6.241 28.549 1.00 80.69 103 GLN A N 1
ATOM 763 C CA . GLN A 1 103 ? 0.205 4.923 29.138 1.00 80.69 103 GLN A CA 1
ATOM 764 C C . GLN A 1 103 ? 0.589 3.765 28.196 1.00 80.69 103 GLN A C 1
ATOM 766 O O . GLN A 1 103 ? 0.331 2.610 28.528 1.00 80.69 103 GLN A O 1
ATOM 771 N N . ILE A 1 104 ? 1.178 4.075 27.037 1.00 80.50 104 ILE A N 1
ATOM 772 C CA . ILE A 1 104 ? 1.603 3.147 25.981 1.00 80.50 104 ILE A CA 1
ATOM 773 C C . ILE A 1 104 ? 3.095 3.377 25.741 1.00 80.50 104 ILE A C 1
ATOM 775 O O . ILE A 1 104 ? 3.820 2.375 25.569 1.00 80.50 104 ILE A O 1
#

Secondary structure (DSSP, 8-state):
-HHHHHHHHHHHHHH---GGG----------S----TT--S--SPPP-THHHHHHHHHHHHSSSS-GGGS------HHHHHHHHHHHHHHHHH---HHHHHTT-

Foldseek 3Di:
DVVQVVVLVCCCVVVVDPSVVDDRDDDPQEDPPLPDPPPPDDSDHGDDDPVVVVSVVCVQVPPDPRCVVPDDPDDDPVVVVLQVQLVVCCVVVVDDSVVSSVVD

Organism: NCBI:txid129364

InterPro domains:
  IPR012301 Malic enzyme, N-terminal domain [PF00390] (1-62)
  IPR037062 Malic enzyme, N-terminal domain superfamily [G3DSA:3.40.50.10380] (1-74)
  IPR046346 Aminoacid dehydrogenase-like, N-terminal domain superfamily [SSF53223] (1-62)

Radius of gyration: 18.73 Å; Cα contacts (8 Å, |Δi|>4): 74; chains: 1; bounding box: 39×28×45 Å

Solvent-accessible surface area (backbone atoms only — not comparable to full-atom values): 6546 Å² total; per-residue (Å²): 105,67,67,43,47,51,51,46,51,46,42,28,73,75,69,66,44,60,63,87,80,55,79,71,75,77,88,85,50,45,36,85,74,74,85,54,92,79,60,89,64,68,91,39,68,54,57,66,63,68,69,42,50,47,53,52,48,50,67,46,67,44,95,64,84,64,49,82,83,56,88,78,94,83,75,67,66,68,62,56,49,52,52,53,51,13,50,50,47,13,70,76,67,72,46,53,51,72,66,29,49,74,77,111

pLDDT: mean 83.0, std 12.72, range [45.78, 96.06]